Protein AF-A0AA35N5Q1-F1 (afdb_monomer_lite)

Radius of gyration: 15.16 Å; chains: 1; bounding box: 28×37×35 Å

Secondary structure (DSSP, 8-state):
------TTSPPP----HHHHHHHHHHHHHTT--HHHHHHHHHHHHHHHS--HHHHS--

Structure (mmCIF, N/CA/C/O backbone):
data_AF-A0AA35N5Q1-F1
#
_entry.id   AF-A0AA35N5Q1-F1
#
loop_
_atom_site.group_PDB
_atom_site.id
_atom_site.type_symbol
_atom_site.label_atom_id
_atom_site.label_alt_id
_atom_site.label_comp_id
_atom_site.label_asym_id
_atom_site.label_entity_id
_atom_site.label_seq_id
_atom_site.pdbx_PDB_ins_code
_atom_site.Cartn_x
_atom_site.Cartn_y
_atom_site.Cartn_z
_atom_site.occupancy
_atom_site.B_iso_or_equiv
_atom_site.auth_seq_id
_atom_site.auth_comp_id
_atom_site.auth_asym_id
_atom_site.auth_atom_id
_atom_site.pdbx_PDB_model_num
ATOM 1 N N . MET A 1 1 ? -10.846 -18.241 3.166 1.00 37.97 1 MET A N 1
ATOM 2 C CA . MET A 1 1 ? -11.208 -16.860 2.779 1.00 37.97 1 MET A CA 1
ATOM 3 C C . MET A 1 1 ? -10.726 -16.636 1.356 1.00 37.97 1 MET A C 1
ATOM 5 O O . MET A 1 1 ? -9.530 -16.465 1.161 1.00 37.97 1 MET A O 1
ATOM 9 N N . ASN A 1 2 ? -11.627 -16.732 0.376 1.00 42.22 2 ASN A N 1
ATOM 10 C CA . ASN A 1 2 ? -11.346 -16.315 -0.998 1.00 42.22 2 ASN A CA 1
ATOM 11 C C . ASN A 1 2 ? -11.523 -14.793 -1.050 1.00 42.22 2 ASN A C 1
ATOM 13 O O . ASN A 1 2 ? -12.644 -14.300 -0.996 1.00 42.22 2 ASN A O 1
ATOM 17 N N . ASP A 1 3 ? -10.410 -14.059 -1.053 1.00 54.81 3 ASP A N 1
ATOM 18 C CA . ASP A 1 3 ? -10.366 -12.611 -1.303 1.00 54.81 3 ASP A CA 1
ATOM 19 C C . ASP A 1 3 ? -10.619 -12.391 -2.810 1.00 54.81 3 ASP A C 1
ATOM 21 O O . ASP A 1 3 ? -9.706 -12.092 -3.582 1.00 54.81 3 ASP A O 1
ATOM 25 N N . GLU A 1 4 ? -11.847 -12.645 -3.262 1.00 50.94 4 GLU A N 1
ATOM 26 C CA . GLU A 1 4 ? -12.227 -12.452 -4.658 1.00 50.94 4 GLU A CA 1
ATOM 27 C C . GLU A 1 4 ? -12.227 -10.948 -4.967 1.00 50.94 4 GLU A C 1
ATOM 29 O O . GLU A 1 4 ? -12.860 -10.133 -4.290 1.00 50.94 4 GLU A O 1
ATOM 34 N N . TYR A 1 5 ? -11.409 -10.547 -5.939 1.00 57.84 5 TYR A N 1
ATOM 35 C CA . TYR A 1 5 ? -11.264 -9.152 -6.326 1.00 57.84 5 TYR A CA 1
ATOM 36 C C . TYR A 1 5 ? -12.463 -8.735 -7.174 1.00 57.84 5 TYR A C 1
ATOM 38 O O . TYR A 1 5 ? -12.544 -9.072 -8.350 1.00 57.84 5 TYR A O 1
ATOM 46 N N . VAL A 1 6 ? -13.387 -7.978 -6.584 1.00 59.47 6 VAL A N 1
ATOM 47 C CA . VAL A 1 6 ? -14.497 -7.380 -7.328 1.00 59.47 6 VAL A CA 1
ATOM 48 C C . VAL A 1 6 ? -13.964 -6.174 -8.108 1.00 59.47 6 VAL A C 1
ATOM 50 O O . VAL A 1 6 ? -13.656 -5.128 -7.540 1.00 59.47 6 VAL A O 1
ATOM 53 N N . HIS A 1 7 ? -13.826 -6.334 -9.424 1.00 55.56 7 HIS A N 1
ATOM 54 C CA . HIS A 1 7 ? -13.258 -5.339 -10.345 1.00 55.56 7 HIS A CA 1
ATOM 55 C C . HIS A 1 7 ? -14.081 -4.036 -10.500 1.00 55.56 7 HIS A C 1
ATOM 57 O O . HIS A 1 7 ? -13.614 -3.118 -11.168 1.00 55.56 7 HIS A O 1
ATOM 63 N N . GLY A 1 8 ? -15.273 -3.930 -9.898 1.00 56.12 8 GLY A N 1
ATOM 64 C CA . GLY A 1 8 ? -16.217 -2.821 -10.116 1.00 56.12 8 GLY A CA 1
ATOM 65 C C . GLY A 1 8 ? -16.098 -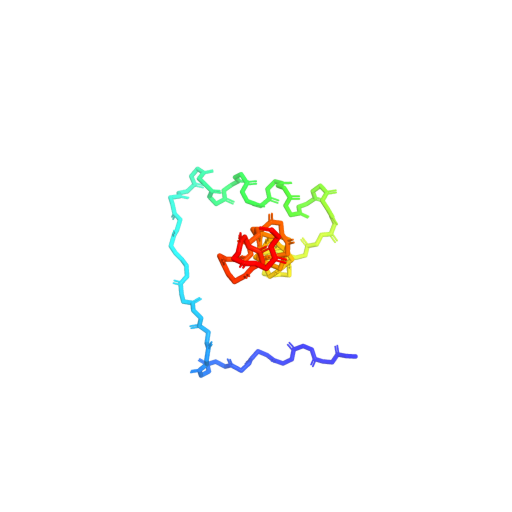1.606 -9.183 1.00 56.12 8 GLY A C 1
ATOM 66 O O . GLY A 1 8 ? -16.570 -0.536 -9.546 1.00 56.12 8 GLY A O 1
ATOM 67 N N . GLU A 1 9 ? -15.454 -1.732 -8.016 1.00 58.06 9 GLU A N 1
ATOM 68 C CA . GLU A 1 9 ? -15.419 -0.675 -6.974 1.00 58.06 9 GLU A CA 1
ATOM 69 C C . GLU A 1 9 ? -13.989 -0.338 -6.501 1.00 58.06 9 GLU A C 1
ATOM 71 O O . GLU A 1 9 ? -13.759 0.180 -5.408 1.00 58.06 9 GLU A O 1
ATOM 76 N N . GLY A 1 10 ? -12.979 -0.675 -7.307 1.00 67.50 10 GLY A N 1
ATOM 77 C CA . GLY A 1 10 ? -11.577 -0.434 -6.971 1.00 67.50 10 GLY A CA 1
ATOM 78 C C . GLY A 1 10 ? -11.123 0.990 -7.299 1.00 67.50 10 GLY A C 1
ATOM 79 O O . GLY A 1 10 ? -11.214 1.425 -8.443 1.00 67.50 10 GLY A O 1
ATOM 80 N N . MET A 1 11 ? -10.537 1.697 -6.329 1.00 78.00 11 MET A N 1
ATOM 81 C CA . MET A 1 11 ? -9.818 2.946 -6.599 1.00 78.00 11 MET A CA 1
ATOM 82 C C . MET A 1 11 ? -8.476 2.643 -7.278 1.00 78.00 11 MET A C 1
ATOM 84 O O . MET A 1 11 ? -7.659 1.881 -6.751 1.00 78.00 11 MET A O 1
ATOM 88 N N . ARG A 1 12 ? -8.222 3.256 -8.440 1.00 83.31 12 ARG A 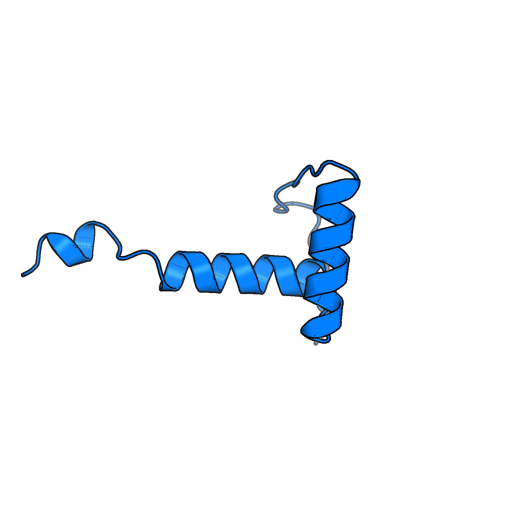N 1
ATOM 89 C CA . ARG A 1 12 ? -6.908 3.192 -9.090 1.00 83.31 12 ARG A CA 1
ATOM 90 C C . ARG A 1 12 ? -5.956 4.159 -8.391 1.00 83.31 12 ARG A C 1
ATOM 92 O O . ARG A 1 12 ? -6.220 5.355 -8.339 1.00 83.31 12 ARG A O 1
ATOM 99 N N . LEU A 1 13 ? -4.840 3.635 -7.896 1.00 85.31 13 LEU A N 1
ATOM 100 C CA . LEU A 1 13 ? -3.742 4.425 -7.345 1.00 85.31 13 LEU A CA 1
ATOM 101 C C . LEU A 1 13 ? -2.593 4.446 -8.352 1.00 85.31 13 LEU A C 1
ATOM 103 O O . LEU A 1 13 ? -2.269 3.421 -8.954 1.00 85.31 13 LEU A O 1
ATOM 107 N N . THR A 1 14 ? -1.988 5.611 -8.539 1.00 90.44 14 THR A N 1
ATOM 108 C CA . THR A 1 14 ? -0.820 5.804 -9.402 1.00 90.44 14 THR A CA 1
ATOM 109 C C . THR A 1 14 ? 0.368 6.217 -8.555 1.00 90.44 14 THR A C 1
ATOM 111 O O . THR A 1 14 ? 0.239 7.097 -7.710 1.00 90.44 14 THR A O 1
ATOM 114 N N . PHE A 1 15 ? 1.513 5.597 -8.814 1.00 90.94 15 PHE A N 1
ATOM 115 C CA . PHE A 1 15 ? 2.773 5.857 -8.130 1.00 90.94 15 PHE A CA 1
ATOM 116 C C . PHE A 1 15 ? 3.860 6.078 -9.174 1.00 90.94 15 PHE A C 1
ATOM 118 O O . PHE A 1 15 ? 3.834 5.456 -10.241 1.00 90.94 15 PHE A O 1
ATOM 125 N N . THR A 1 16 ? 4.841 6.914 -8.857 1.00 96.44 16 THR A N 1
ATOM 126 C CA . THR A 1 16 ? 6.128 6.866 -9.554 1.00 96.44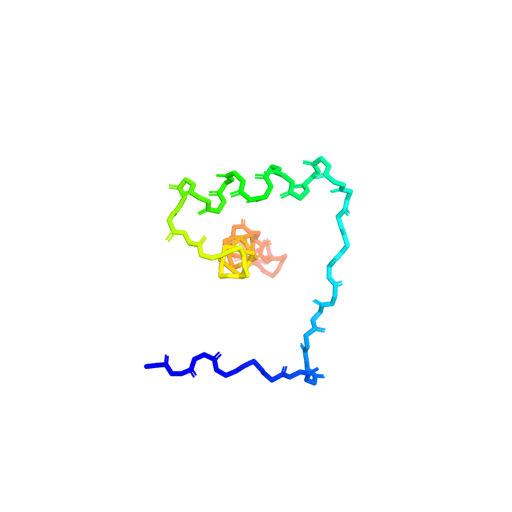 16 THR A CA 1
ATOM 127 C C . THR A 1 16 ? 6.837 5.536 -9.251 1.00 96.44 16 THR A C 1
ATOM 129 O O . THR A 1 16 ? 6.543 4.896 -8.234 1.00 96.44 16 THR A O 1
ATOM 132 N N . PRO A 1 17 ? 7.800 5.098 -10.085 1.00 95.81 17 PRO A N 1
ATOM 133 C CA . PRO A 1 17 ? 8.547 3.866 -9.820 1.00 95.81 17 PRO A CA 1
ATOM 134 C C . PRO A 1 17 ? 9.225 3.856 -8.441 1.00 95.81 17 PRO A C 1
ATOM 136 O O . PRO A 1 17 ? 9.128 2.871 -7.713 1.00 95.81 17 PRO A O 1
ATOM 139 N N . ALA A 1 18 ? 9.829 4.980 -8.039 1.00 96.94 18 ALA A N 1
ATOM 140 C CA . ALA A 1 18 ? 10.509 5.104 -6.751 1.00 96.94 18 ALA A CA 1
ATOM 141 C C . ALA A 1 18 ? 9.545 4.972 -5.557 1.00 96.94 18 ALA A C 1
ATOM 143 O O . ALA A 1 18 ? 9.842 4.274 -4.588 1.00 96.94 18 ALA A O 1
ATOM 144 N N . GLU A 1 19 ? 8.366 5.597 -5.628 1.00 95.38 19 GLU A N 1
ATOM 145 C CA . GLU A 1 19 ? 7.336 5.469 -4.588 1.00 95.38 19 GLU A 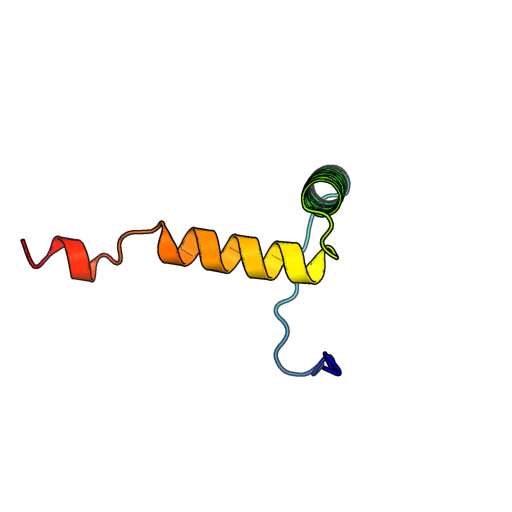CA 1
ATOM 146 C C . GLU A 1 19 ? 6.803 4.036 -4.497 1.00 95.38 19 GLU A C 1
ATOM 148 O O . GLU A 1 19 ? 6.586 3.517 -3.398 1.00 95.38 19 GLU A O 1
ATOM 153 N N . PHE A 1 20 ? 6.624 3.374 -5.643 1.00 94.94 20 PHE A N 1
ATOM 154 C CA . PHE A 1 20 ? 6.153 1.995 -5.679 1.00 94.94 20 PHE A CA 1
ATOM 155 C C . PHE A 1 20 ? 7.176 1.014 -5.087 1.00 94.94 20 PHE A C 1
ATOM 157 O O . PHE A 1 20 ? 6.793 0.094 -4.360 1.00 94.94 20 PHE A O 1
ATOM 164 N N . ASP A 1 21 ? 8.472 1.237 -5.312 1.00 96.81 21 ASP A N 1
ATOM 165 C CA . ASP A 1 21 ? 9.539 0.438 -4.700 1.00 96.81 21 ASP A CA 1
ATOM 166 C C . ASP A 1 21 ? 9.570 0.589 -3.177 1.00 96.81 21 ASP A C 1
ATOM 168 O O . ASP A 1 21 ? 9.696 -0.403 -2.444 1.00 96.81 21 ASP A O 1
ATOM 172 N N . VAL A 1 22 ? 9.391 1.816 -2.679 1.00 96.62 22 VAL A N 1
ATOM 173 C CA . VAL A 1 22 ? 9.264 2.076 -1.240 1.00 96.62 22 VAL A CA 1
ATOM 174 C C . VAL A 1 22 ? 8.040 1.354 -0.678 1.00 96.62 22 VAL A C 1
ATOM 176 O O . VAL A 1 22 ? 8.165 0.641 0.322 1.00 96.62 22 VAL A O 1
ATOM 179 N N . LEU A 1 23 ? 6.881 1.461 -1.337 1.00 95.25 23 LEU A N 1
ATOM 180 C CA . LEU A 1 23 ? 5.655 0.767 -0.939 1.00 95.25 23 LEU A CA 1
ATOM 181 C C . LEU A 1 23 ? 5.866 -0.754 -0.865 1.00 95.25 23 LEU A C 1
ATOM 183 O O . LEU A 1 23 ? 5.507 -1.385 0.133 1.00 95.25 23 LEU A O 1
ATOM 187 N N . CYS A 1 24 ? 6.503 -1.344 -1.879 1.00 95.25 24 CYS A N 1
ATOM 188 C CA . CYS A 1 24 ? 6.832 -2.768 -1.914 1.00 95.25 24 CYS A CA 1
ATOM 189 C C . CYS A 1 24 ? 7.783 -3.170 -0.779 1.00 95.25 24 CYS A C 1
ATOM 191 O O . CYS A 1 24 ? 7.596 -4.206 -0.138 1.00 95.25 24 CYS A O 1
ATOM 193 N N . SER A 1 25 ? 8.802 -2.353 -0.505 1.00 97.25 25 SER A N 1
ATOM 194 C CA . SER A 1 25 ? 9.745 -2.576 0.593 1.00 97.25 25 SER A CA 1
ATOM 195 C C . SER A 1 25 ? 9.040 -2.597 1.952 1.00 97.25 25 SER A C 1
ATOM 197 O O . SER A 1 25 ? 9.263 -3.512 2.747 1.00 97.25 25 SER A O 1
ATOM 199 N N . GLN A 1 26 ? 8.131 -1.651 2.198 1.00 95.69 26 GLN A N 1
ATOM 200 C CA . GLN A 1 26 ? 7.365 -1.596 3.444 1.00 95.69 26 GLN A CA 1
ATOM 201 C C . GLN A 1 26 ? 6.388 -2.770 3.568 1.00 95.69 26 GLN A C 1
ATOM 203 O O . GLN A 1 26 ? 6.372 -3.447 4.595 1.00 95.69 26 GLN A O 1
ATOM 208 N N . ALA A 1 27 ? 5.657 -3.105 2.502 1.00 96.25 27 ALA A N 1
ATOM 209 C CA . ALA A 1 27 ? 4.758 -4.258 2.499 1.00 96.25 27 ALA A CA 1
ATOM 210 C C . ALA A 1 27 ? 5.494 -5.567 2.858 1.00 96.25 27 ALA A C 1
ATOM 212 O O . ALA A 1 27 ? 5.006 -6.356 3.672 1.00 96.25 27 ALA A O 1
ATOM 213 N N . ARG A 1 28 ? 6.718 -5.758 2.336 1.00 95.62 28 ARG A N 1
ATOM 214 C CA . ARG A 1 28 ? 7.582 -6.901 2.684 1.00 95.62 28 ARG A CA 1
ATOM 215 C C . ARG A 1 28 ? 7.991 -6.914 4.154 1.00 95.62 28 ARG A C 1
ATOM 217 O O . ARG A 1 2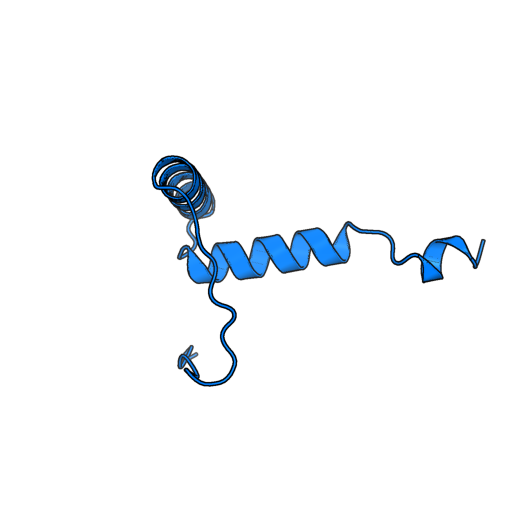8 ? 7.911 -7.971 4.776 1.00 95.62 28 ARG A O 1
ATOM 224 N N . LYS A 1 29 ? 8.379 -5.770 4.731 1.00 96.25 29 LYS A N 1
ATOM 225 C CA . LYS A 1 29 ? 8.710 -5.668 6.169 1.00 96.25 29 LYS A CA 1
ATOM 226 C C . LYS A 1 29 ? 7.537 -6.089 7.056 1.00 96.25 29 LYS A C 1
ATOM 228 O O . LYS A 1 29 ? 7.741 -6.761 8.062 1.00 96.25 29 LYS A O 1
ATOM 233 N N . HIS A 1 30 ? 6.315 -5.764 6.639 1.00 93.19 30 HIS A N 1
ATOM 234 C CA . HIS A 1 30 ? 5.083 -6.149 7.329 1.00 93.19 30 HIS A CA 1
ATOM 235 C C . HIS A 1 30 ? 4.584 -7.562 6.979 1.00 93.19 30 HIS A C 1
ATOM 237 O O . HIS A 1 30 ? 3.567 -7.993 7.517 1.00 93.19 30 HIS A O 1
ATOM 243 N N . LYS A 1 31 ? 5.287 -8.300 6.104 1.00 95.44 31 LYS A N 1
ATOM 244 C CA . LYS A 1 31 ? 4.897 -9.632 5.604 1.00 95.44 31 LYS A CA 1
ATOM 245 C C . LYS A 1 31 ? 3.482 -9.652 5.003 1.00 95.44 31 LYS A C 1
ATOM 247 O O . LYS A 1 31 ? 2.751 -10.628 5.153 1.00 95.44 31 LYS A O 1
ATOM 252 N N . MET A 1 32 ? 3.093 -8.575 4.317 1.00 92.38 32 MET A N 1
ATOM 253 C CA . MET A 1 32 ? 1.776 -8.429 3.694 1.00 92.38 32 MET A CA 1
ATOM 254 C C . MET A 1 32 ? 1.889 -8.257 2.175 1.00 92.38 32 MET A C 1
ATOM 256 O O . MET A 1 32 ? 2.798 -7.579 1.697 1.00 92.38 32 MET A O 1
ATOM 260 N N . PRO A 1 33 ? 0.936 -8.793 1.389 1.00 93.06 33 PRO A N 1
ATOM 261 C CA . PRO A 1 33 ? 0.781 -8.400 -0.008 1.00 93.06 33 PRO A CA 1
ATOM 262 C C . PRO A 1 33 ? 0.536 -6.890 -0.120 1.00 93.06 33 PRO A C 1
ATOM 264 O O . PRO A 1 33 ? -0.245 -6.343 0.660 1.00 93.06 33 PRO A O 1
ATOM 267 N N . VAL A 1 34 ? 1.130 -6.232 -1.123 1.00 91.19 34 VAL A N 1
ATOM 268 C CA . VAL A 1 34 ? 1.065 -4.765 -1.316 1.00 91.19 34 VAL A CA 1
ATOM 269 C C . VAL A 1 34 ? -0.367 -4.229 -1.233 1.00 91.19 34 VAL A C 1
ATOM 271 O O . VAL A 1 34 ? -0.627 -3.265 -0.523 1.00 91.19 34 VAL A O 1
ATOM 274 N N . ARG A 1 35 ? -1.333 -4.900 -1.869 1.00 89.25 35 ARG A N 1
ATOM 275 C CA . ARG A 1 35 ? -2.752 -4.511 -1.809 1.00 89.25 35 ARG A CA 1
ATOM 276 C C . ARG A 1 35 ? -3.324 -4.529 -0.383 1.00 89.25 35 ARG A C 1
ATOM 278 O O . ARG A 1 35 ? -4.036 -3.605 0.004 1.00 89.25 35 ARG A O 1
ATOM 285 N N . LYS A 1 36 ? -3.013 -5.566 0.404 1.00 90.56 36 LYS A N 1
ATOM 286 C CA . LYS A 1 36 ? -3.455 -5.669 1.807 1.00 90.56 36 LYS A CA 1
ATOM 287 C C . LYS A 1 36 ? -2.756 -4.626 2.676 1.00 90.56 36 LYS A C 1
ATOM 289 O O . LYS A 1 36 ? -3.399 -4.027 3.532 1.00 90.56 36 LYS A O 1
ATOM 294 N N . PHE A 1 37 ? -1.482 -4.360 2.396 1.00 93.56 37 PHE A N 1
ATOM 295 C CA . PHE A 1 37 ? -0.711 -3.320 3.066 1.00 93.56 37 PHE A CA 1
ATOM 296 C C . PHE A 1 37 ? -1.295 -1.918 2.828 1.00 93.56 37 PHE A C 1
ATOM 298 O O . PHE A 1 37 ? -1.501 -1.184 3.788 1.00 93.56 37 PHE A O 1
ATOM 305 N N . VAL A 1 38 ? -1.668 -1.578 1.588 1.00 91.56 38 VAL A N 1
ATOM 306 C CA . VAL A 1 38 ? -2.343 -0.305 1.267 1.00 91.56 38 VAL A CA 1
ATOM 307 C C . VAL A 1 38 ? -3.665 -0.173 2.026 1.00 91.56 38 VAL A C 1
ATOM 309 O O . VAL A 1 38 ? -3.915 0.853 2.652 1.00 91.56 38 VAL A O 1
ATOM 312 N N . SER A 1 39 ? -4.499 -1.219 2.033 1.00 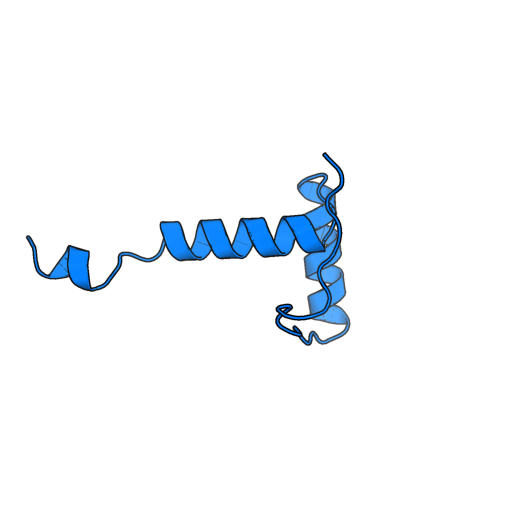90.31 39 SER A N 1
ATOM 313 C CA . SER A 1 39 ? -5.761 -1.201 2.789 1.00 90.31 39 SER A CA 1
ATOM 314 C C . SER A 1 39 ? -5.531 -0.999 4.292 1.00 90.31 39 SER A C 1
ATOM 316 O O . SER A 1 39 ? -6.245 -0.226 4.931 1.00 90.31 39 SER A O 1
ATOM 318 N N . TRP A 1 40 ? -4.517 -1.660 4.854 1.00 91.94 40 TRP A N 1
ATOM 319 C CA . TRP A 1 40 ? -4.131 -1.494 6.253 1.00 91.94 40 TRP A CA 1
ATOM 320 C C . TRP A 1 40 ? -3.652 -0.068 6.551 1.00 91.94 40 TRP A C 1
ATOM 322 O O . TRP A 1 40 ? -4.143 0.539 7.500 1.00 91.94 40 TRP A O 1
ATOM 332 N N . MET A 1 41 ? -2.786 0.504 5.708 1.00 91.19 41 MET A N 1
ATOM 333 C CA . MET A 1 41 ? -2.321 1.887 5.849 1.00 91.19 41 MET A CA 1
ATOM 334 C C . MET A 1 41 ? -3.477 2.888 5.857 1.00 91.19 41 MET A C 1
ATOM 336 O O . MET A 1 41 ? -3.514 3.765 6.715 1.00 91.19 41 MET A O 1
ATOM 340 N N . VAL A 1 42 ? -4.430 2.750 4.929 1.00 89.50 42 VAL A N 1
ATOM 341 C CA . VAL A 1 42 ? -5.598 3.639 4.849 1.00 89.50 42 VAL A CA 1
ATOM 342 C C . VAL A 1 42 ? -6.448 3.533 6.116 1.00 89.50 42 VAL A C 1
ATOM 344 O O . VAL A 1 42 ? -6.851 4.554 6.665 1.00 89.50 42 VAL A O 1
ATOM 347 N N . LYS A 1 43 ? -6.667 2.319 6.639 1.00 88.56 43 LYS A N 1
ATOM 348 C CA . LYS A 1 43 ? -7.380 2.125 7.913 1.00 88.56 43 LYS A CA 1
ATOM 349 C C . LYS A 1 43 ? -6.646 2.776 9.082 1.00 88.56 43 LYS A C 1
ATOM 351 O O . LYS A 1 43 ? -7.278 3.449 9.888 1.00 88.56 43 LYS A O 1
ATOM 356 N N . CYS A 1 44 ? -5.329 2.591 9.173 1.00 88.19 44 CYS A N 1
ATOM 357 C CA . CYS A 1 44 ? -4.515 3.247 10.192 1.00 88.19 44 CYS A CA 1
ATOM 358 C C . CYS A 1 44 ? -4.643 4.765 10.094 1.00 88.19 44 CYS A C 1
ATOM 360 O O . CYS A 1 44 ? -4.940 5.397 11.098 1.00 88.19 44 CYS A O 1
ATOM 362 N N . PHE A 1 45 ? -4.509 5.329 8.892 1.00 86.62 45 PHE A N 1
ATOM 363 C CA . PHE A 1 45 ? -4.646 6.763 8.666 1.00 86.62 45 PHE A CA 1
ATOM 364 C C . PHE A 1 45 ? -6.009 7.282 9.137 1.00 86.62 45 PHE A C 1
ATOM 366 O O . PHE A 1 45 ? -6.049 8.166 9.989 1.00 86.62 45 PHE A O 1
ATOM 373 N N . ILE A 1 46 ? -7.111 6.675 8.683 1.00 85.94 46 ILE A N 1
ATOM 374 C CA . ILE A 1 46 ? -8.479 7.059 9.079 1.00 85.94 46 ILE A CA 1
ATOM 375 C C . ILE A 1 46 ? -8.653 7.013 10.601 1.00 85.94 46 ILE A C 1
ATOM 377 O O . ILE A 1 46 ? -9.209 7.940 11.175 1.00 85.94 46 ILE A O 1
ATOM 381 N N . ASN A 1 47 ? -8.142 5.972 11.262 1.00 82.88 47 ASN A N 1
ATOM 382 C CA . ASN A 1 47 ? -8.265 5.821 12.714 1.00 82.88 47 ASN A CA 1
ATOM 383 C C . ASN A 1 47 ? -7.348 6.767 13.508 1.00 82.88 47 ASN A C 1
ATOM 385 O O . ASN A 1 47 ? -7.596 7.010 14.686 1.00 82.88 47 ASN A O 1
ATOM 389 N N . THR A 1 48 ? -6.271 7.268 12.898 1.00 78.88 48 THR A N 1
ATOM 390 C CA . THR A 1 48 ? -5.360 8.241 13.524 1.00 78.88 48 THR A CA 1
ATOM 391 C C . THR A 1 48 ? -5.763 9.690 13.283 1.00 78.88 48 THR A C 1
ATOM 393 O O . THR A 1 48 ? -5.330 10.564 14.031 1.00 78.88 48 THR A O 1
ATOM 396 N N . VAL A 1 49 ? -6.574 9.964 12.259 1.00 68.94 49 VAL A N 1
ATOM 397 C CA . VAL A 1 49 ? -7.101 11.304 12.008 1.00 68.94 49 VAL A CA 1
ATOM 398 C C . VAL A 1 49 ? -8.269 11.530 12.970 1.00 68.94 49 VAL A C 1
ATOM 400 O O . VAL A 1 49 ? -9.288 10.851 12.843 1.00 68.94 49 VAL A O 1
ATOM 403 N N . PRO A 1 50 ? -8.167 12.463 13.937 1.00 59.56 50 PRO A N 1
ATOM 404 C CA . PRO A 1 50 ? -9.329 12.844 14.721 1.00 59.56 50 PRO A CA 1
ATOM 405 C C . PRO A 1 50 ? -10.371 13.391 13.747 1.00 59.56 50 PRO A C 1
ATOM 407 O O . PRO A 1 50 ? -10.122 14.383 13.061 1.00 59.56 50 PRO A O 1
ATOM 410 N N . THR A 1 51 ? -11.525 12.733 13.657 1.00 60.94 51 THR A N 1
ATOM 411 C CA . THR A 1 51 ? -12.675 13.285 12.945 1.00 60.94 51 THR A CA 1
ATOM 412 C C . THR A 1 51 ? -12.951 14.669 13.525 1.00 60.94 51 THR A C 1
ATOM 414 O O . THR A 1 51 ? -12.983 14.841 14.743 1.00 60.94 51 THR A O 1
ATOM 417 N N . GLU A 1 52 ? -13.116 15.678 12.671 1.00 55.59 52 GLU A N 1
ATOM 418 C CA . GLU A 1 52 ? -13.398 17.058 13.098 1.00 55.59 52 GLU A CA 1
ATOM 419 C C . GLU A 1 52 ? -14.670 17.143 13.977 1.00 55.59 52 GLU A C 1
ATOM 421 O O . GLU A 1 52 ? -14.794 18.047 14.799 1.00 55.59 52 GLU A O 1
ATOM 426 N N . GLU A 1 53 ? -15.562 16.145 13.912 1.00 52.94 53 GLU A N 1
ATOM 427 C CA . GLU A 1 53 ? -16.669 15.952 14.864 1.00 52.94 53 GLU A CA 1
ATOM 428 C C . GLU A 1 53 ? -16.214 15.724 16.316 1.00 52.94 53 GLU A C 1
ATOM 430 O O . GLU A 1 53 ? -16.848 16.217 17.246 1.00 52.94 53 GLU A O 1
ATOM 435 N N . THR A 1 54 ? -15.082 15.056 16.539 1.00 51.97 54 THR A N 1
ATOM 436 C CA . THR A 1 54 ? -14.558 14.774 17.886 1.00 51.97 54 THR A CA 1
ATOM 437 C C . THR A 1 54 ? -13.934 16.014 18.539 1.00 51.97 54 THR A C 1
ATOM 439 O O . THR A 1 54 ? -13.830 16.083 19.762 1.00 51.97 54 THR A O 1
ATOM 442 N N . LYS A 1 55 ? -13.550 17.037 17.759 1.00 47.50 55 LYS A N 1
ATOM 443 C CA . LYS A 1 55 ? -13.043 18.312 18.303 1.00 47.50 55 LYS A CA 1
ATOM 444 C C . LYS A 1 55 ? -14.145 19.260 18.770 1.00 47.50 55 LYS A C 1
ATOM 446 O O . LYS A 1 55 ? -13.852 20.182 19.520 1.00 47.50 55 LYS A O 1
ATOM 451 N N . ARG A 1 56 ? -15.395 19.058 18.341 1.00 52.03 56 ARG A N 1
ATOM 452 C CA . ARG A 1 56 ? -16.518 19.943 18.695 1.00 52.03 56 ARG A CA 1
ATOM 453 C C . ARG A 1 56 ? -17.279 19.500 19.950 1.00 52.03 56 ARG A C 1
ATOM 455 O O . ARG A 1 56 ? -18.159 20.225 20.398 1.00 52.03 56 ARG A O 1
ATOM 462 N N . ALA A 1 57 ? -16.946 18.332 20.502 1.00 50.41 57 ALA A N 1
ATOM 463 C CA . ALA A 1 57 ? -17.614 17.735 21.659 1.00 50.41 57 ALA A CA 1
ATOM 464 C C . ALA A 1 57 ? -16.809 17.830 22.973 1.00 50.41 57 ALA A C 1
ATOM 466 O O . ALA A 1 57 ? -17.103 17.090 23.911 1.00 50.41 57 ALA A O 1
ATOM 467 N N . LYS A 1 58 ? -15.795 18.703 23.055 1.00 42.94 58 LYS A N 1
ATOM 468 C CA . LYS A 1 58 ? -15.026 18.923 24.286 1.00 42.94 58 LYS A CA 1
ATOM 469 C C . LYS A 1 58 ? -14.964 20.392 24.667 1.00 42.94 58 LYS A C 1
ATOM 471 O O . LYS A 1 58 ? -14.808 21.219 23.744 1.00 42.94 58 LYS A O 1
#

Sequence (58 aa):
MNDEYVHGEGMRLTFTPAEFDVLCSQARKHKMPVRKFVSWMVKCFINTVPTEETKRAK

pLDDT: mean 78.62, std 18.72, range [37.97, 97.25]

Foldseek 3Di:
DPPDDDPPDDDDDDDDPVVVVVLVVVCVVVVHDSVVSVVVVVVVVVVPDPDVVNVVPD